Protein AF-A0A965UY76-F1 (afdb_monomer)

Mean predicted aligned error: 4.87 Å

Solvent-accessible surface area (backbone atoms only — not comparable to full-atom values): 4532 Å² total; per-residue (Å²): 106,72,70,6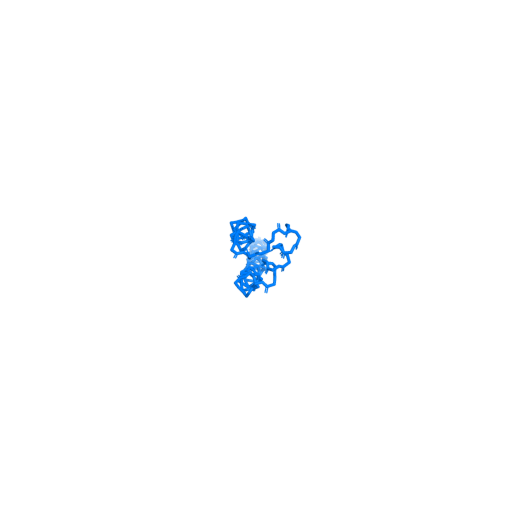2,54,46,51,55,52,52,39,53,55,39,32,71,68,40,88,56,83,52,68,71,56,14,48,52,50,21,66,69,31,66,73,46,48,51,51,50,50,51,51,52,52,52,51,55,52,52,52,50,51,52,52,52,50,53,53,52,52,54,52,52,51,52,50,54,50,53,55,51,50,53,55,52,52,60,62,73,76,110

Foldseek 3Di:
DVLVVVLVVQLVVQLVVDPDDDSVVSNVRSCVPPVSVVSVVVVVVVVVVVVVVVVVVVVVVVVVVVVVVVVVVVVVVVVVVD

pLDDT: mean 94.52, std 8.12, range [53.84, 98.69]

Sequence (82 aa):
MYLEEFRKSKKAILMKQSLETALGAQEREAYAHPEYLDLLLGIKEAVRIEEKLRWDLIAAQARIEIYRTQQANLRAEGKATI

Secondary structure (DSSP, 8-state):
-HHHHHHHHHHHHHHHH---SSHHHHHHHHHHSHHHHHHHHHHHHHHHHHHHHHHHHHHHHHHHHHHHHHHHHHHHHHHH--

Structure (mmCIF, N/CA/C/O backbone):
data_AF-A0A965UY76-F1
#
_entry.id   AF-A0A965UY76-F1
#
loop_
_atom_site.group_PDB
_atom_site.id
_atom_site.type_symbol
_atom_site.label_atom_id
_atom_site.label_alt_id
_atom_site.label_comp_id
_atom_site.label_asym_id
_atom_site.label_entity_id
_atom_site.label_seq_id
_atom_site.pdbx_PDB_ins_code
_atom_site.Cartn_x
_atom_site.Cartn_y
_atom_site.Cartn_z
_atom_site.occupancy
_atom_site.B_iso_or_equiv
_atom_site.auth_seq_id
_atom_site.auth_comp_id
_atom_site.auth_asym_id
_atom_site.auth_atom_id
_atom_site.pdbx_PDB_model_num
ATOM 1 N N . MET A 1 1 ? -1.618 7.417 -2.810 1.00 71.06 1 MET A N 1
ATOM 2 C CA . MET A 1 1 ? -2.423 8.554 -2.302 1.00 71.06 1 MET A CA 1
ATOM 3 C C . MET A 1 1 ? -3.841 8.167 -1.857 1.00 71.06 1 MET A C 1
ATOM 5 O O . MET A 1 1 ? -4.047 8.093 -0.657 1.00 71.06 1 MET A O 1
ATOM 9 N N . TYR A 1 2 ? -4.824 7.873 -2.729 1.00 86.62 2 TYR A N 1
ATOM 10 C CA . TYR A 1 2 ? -6.218 7.652 -2.263 1.00 86.62 2 TYR A CA 1
ATOM 11 C C . TYR A 1 2 ? -6.383 6.445 -1.317 1.00 86.62 2 TYR A C 1
ATOM 13 O O . TYR A 1 2 ? -7.019 6.560 -0.274 1.00 86.62 2 TYR A O 1
ATOM 21 N N . LEU A 1 3 ? -5.754 5.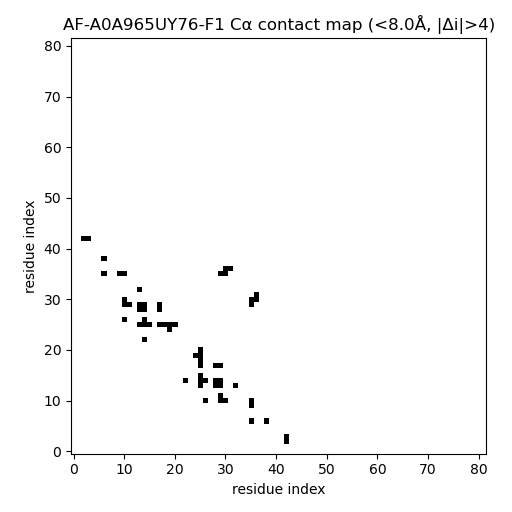305 -1.632 1.00 87.44 3 LEU A N 1
ATOM 22 C CA . LEU A 1 3 ? -5.807 4.105 -0.781 1.00 87.44 3 LEU A CA 1
ATOM 23 C C . LEU A 1 3 ? -5.095 4.292 0.570 1.00 87.44 3 LEU A C 1
ATOM 25 O O . LEU A 1 3 ? -5.522 3.744 1.584 1.00 87.44 3 LEU A O 1
ATOM 29 N N . GLU A 1 4 ? -4.032 5.094 0.604 1.00 86.19 4 GLU A N 1
ATOM 30 C CA . GLU A 1 4 ? -3.283 5.388 1.832 1.00 86.19 4 GLU A CA 1
ATOM 31 C C . GLU A 1 4 ? -4.061 6.321 2.760 1.00 86.19 4 GLU A C 1
ATOM 33 O O . GLU A 1 4 ? -4.049 6.131 3.978 1.00 86.19 4 GLU A O 1
ATOM 38 N N . GLU A 1 5 ? -4.771 7.298 2.192 1.00 93.31 5 GLU A N 1
ATOM 39 C CA . GLU A 1 5 ? -5.681 8.151 2.954 1.00 93.31 5 GLU A CA 1
ATOM 40 C C . GLU A 1 5 ? -6.896 7.356 3.441 1.00 93.31 5 GLU A C 1
ATOM 42 O O . GLU A 1 5 ? -7.241 7.417 4.623 1.00 93.31 5 GLU A O 1
ATOM 47 N N . PHE A 1 6 ? -7.471 6.498 2.591 1.00 95.50 6 PHE A N 1
ATOM 48 C CA . PHE A 1 6 ? -8.560 5.612 2.997 1.00 95.50 6 PHE A CA 1
ATOM 49 C C . PHE A 1 6 ? -8.153 4.659 4.130 1.00 95.50 6 PHE A C 1
ATOM 51 O O . PHE A 1 6 ? -8.960 4.406 5.018 1.00 95.50 6 PHE A O 1
ATOM 58 N N . ARG A 1 7 ? -6.900 4.185 4.188 1.00 96.44 7 ARG A N 1
ATOM 59 C CA . ARG A 1 7 ? -6.394 3.375 5.315 1.00 96.44 7 ARG A CA 1
ATOM 60 C C . ARG A 1 7 ? -6.559 4.078 6.662 1.00 96.44 7 ARG A C 1
ATOM 62 O O . ARG A 1 7 ? -6.916 3.428 7.646 1.00 96.44 7 ARG A O 1
ATOM 69 N N . LYS A 1 8 ? -6.329 5.394 6.720 1.00 96.00 8 LYS A N 1
ATOM 70 C CA . LYS A 1 8 ? -6.536 6.184 7.945 1.00 96.00 8 LYS A CA 1
ATOM 71 C C . LYS A 1 8 ? -8.021 6.229 8.306 1.00 96.00 8 LYS A C 1
ATOM 73 O O . LYS A 1 8 ? -8.377 5.969 9.454 1.00 96.00 8 LYS A O 1
ATOM 78 N N . SER A 1 9 ? -8.887 6.473 7.321 1.00 97.38 9 SER A N 1
ATOM 79 C CA . SER A 1 9 ? -10.341 6.448 7.509 1.00 97.38 9 SER A CA 1
ATOM 80 C C . SER A 1 9 ? -10.840 5.073 7.955 1.00 97.38 9 SER A C 1
ATOM 82 O O . SER A 1 9 ? -11.636 4.990 8.884 1.00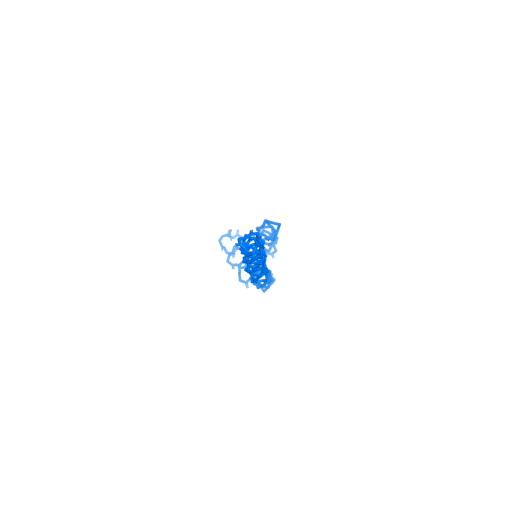 97.38 9 SER A O 1
ATOM 84 N N . LYS A 1 10 ? -10.337 3.984 7.360 1.00 98.06 10 LYS A N 1
ATOM 85 C CA . LYS A 1 10 ? -10.723 2.614 7.706 1.00 98.06 10 LYS A CA 1
ATOM 86 C C . LYS A 1 10 ? -10.362 2.278 9.147 1.00 98.06 10 LYS A C 1
ATOM 88 O O . LYS A 1 10 ? -11.213 1.769 9.867 1.00 98.06 10 LYS A O 1
ATOM 93 N N . LYS A 1 11 ? -9.152 2.637 9.590 1.00 98.00 11 LYS A N 1
ATOM 94 C CA . LYS A 1 11 ? -8.755 2.520 11.000 1.00 98.00 11 LYS A CA 1
ATOM 95 C C . LYS A 1 11 ? -9.741 3.256 11.910 1.00 98.00 11 LYS A C 1
ATOM 97 O O . LYS A 1 11 ? -10.236 2.669 12.859 1.00 98.00 11 LYS A O 1
ATOM 102 N N . ALA A 1 12 ? -10.050 4.518 11.609 1.00 97.88 12 ALA A N 1
ATOM 103 C CA . ALA A 1 12 ? -10.956 5.321 12.430 1.00 97.88 12 ALA A CA 1
ATOM 104 C C . ALA A 1 12 ? -12.381 4.738 12.484 1.00 97.88 12 ALA A C 1
ATOM 106 O O . ALA A 1 12 ? -13.005 4.732 13.543 1.00 97.88 12 ALA A O 1
ATOM 107 N N . ILE A 1 13 ? -12.881 4.208 11.364 1.00 98.19 13 ILE A N 1
ATOM 108 C CA . ILE A 1 13 ? -14.175 3.515 11.301 1.00 98.19 13 ILE A CA 1
ATOM 109 C C . ILE A 1 13 ? -14.174 2.287 12.217 1.00 98.19 13 ILE A C 1
ATOM 111 O O . ILE A 1 13 ? -15.122 2.103 12.973 1.00 98.19 13 ILE A O 1
ATOM 115 N N . LEU A 1 14 ? -13.109 1.484 12.186 1.00 98.25 14 LEU A N 1
ATOM 116 C CA . LEU A 1 14 ? -12.985 0.287 13.020 1.00 98.25 14 LEU A CA 1
ATOM 117 C C . LEU A 1 14 ? -12.813 0.635 14.506 1.00 98.25 14 LEU A C 1
ATOM 119 O O . LEU A 1 14 ? -13.448 0.018 15.352 1.00 98.25 14 LEU A O 1
ATOM 123 N N . MET A 1 15 ? -12.045 1.680 14.833 1.00 98.19 15 MET A N 1
ATOM 124 C CA . MET A 1 15 ? -11.946 2.187 16.209 1.00 98.19 15 MET A CA 1
ATOM 125 C C . MET A 1 15 ? -13.314 2.621 16.749 1.00 98.19 15 MET A C 1
ATOM 127 O O . MET A 1 15 ? -13.633 2.339 17.896 1.00 98.19 15 MET A O 1
ATOM 131 N N . LYS A 1 16 ? -14.154 3.251 15.914 1.00 97.56 16 LYS A N 1
ATOM 132 C CA . LYS A 1 16 ? -15.527 3.637 16.281 1.00 97.56 16 LYS A CA 1
ATOM 133 C C . LYS A 1 16 ? -16.446 2.431 16.532 1.00 97.56 16 LYS A C 1
ATOM 135 O O . LYS A 1 16 ? -17.442 2.575 17.234 1.00 97.56 16 LYS A O 1
ATOM 140 N N . GLN A 1 17 ? -16.156 1.281 15.928 1.00 96.94 17 GLN A N 1
ATOM 141 C CA . GLN A 1 17 ? -16.929 0.045 16.097 1.00 96.94 17 GLN A CA 1
ATOM 142 C C . GLN A 1 17 ? -16.483 -0.783 17.309 1.00 96.94 17 GLN A C 1
ATOM 144 O O . GLN A 1 17 ? -17.229 -1.659 17.742 1.00 96.94 17 GLN A O 1
ATOM 149 N N . SER A 1 18 ? -15.290 -0.519 17.846 1.00 96.25 18 SER A N 1
ATOM 150 C CA . SER A 1 18 ? -14.780 -1.186 19.042 1.00 96.25 18 SER A CA 1
ATOM 151 C C . SER A 1 18 ? -15.672 -0.900 20.256 1.00 96.25 18 SER A C 1
ATOM 153 O O . SER A 1 18 ? -16.171 0.213 20.433 1.00 96.25 18 SER A O 1
ATOM 155 N N . LEU A 1 19 ? -15.864 -1.916 21.100 1.00 96.44 19 LEU A N 1
ATOM 156 C CA . LEU A 1 19 ? -16.580 -1.792 22.377 1.00 96.44 19 LEU A CA 1
ATOM 157 C C . LEU A 1 19 ? -15.665 -1.311 23.514 1.00 96.44 19 LEU A C 1
ATOM 159 O O . LEU A 1 19 ? -16.133 -1.052 24.623 1.00 96.44 19 LEU A O 1
ATOM 163 N N . GLU A 1 20 ? -14.366 -1.197 23.245 1.00 96.31 20 GLU A N 1
ATOM 164 C CA . GLU A 1 20 ? -13.374 -0.727 24.200 1.00 96.31 20 GLU A CA 1
ATOM 165 C C . GLU A 1 20 ? -13.507 0.778 24.442 1.00 96.31 20 GLU A C 1
ATOM 167 O O . GLU A 1 20 ? -13.838 1.555 23.547 1.00 96.31 20 GLU A O 1
ATOM 172 N N . THR A 1 21 ? -13.201 1.225 25.657 1.00 93.81 21 THR A N 1
ATOM 173 C CA . THR A 1 21 ? -13.264 2.652 26.025 1.00 93.81 21 THR A CA 1
ATOM 174 C C . THR A 1 21 ? -11.904 3.336 25.936 1.00 93.81 21 THR A C 1
ATOM 176 O O . THR A 1 21 ? -11.815 4.523 25.621 1.00 93.81 21 THR A O 1
ATOM 179 N N . ALA A 1 22 ? -10.826 2.591 26.189 1.00 97.50 22 ALA A N 1
ATOM 180 C CA . ALA A 1 22 ? -9.471 3.101 26.088 1.00 97.50 22 ALA A CA 1
ATOM 181 C C . ALA A 1 22 ? -9.052 3.214 24.616 1.00 97.50 22 ALA A C 1
ATOM 183 O O . ALA A 1 22 ? -9.052 2.224 23.885 1.00 97.50 22 ALA A O 1
ATOM 184 N N . LEU A 1 23 ? -8.602 4.401 24.198 1.00 96.69 23 LEU A N 1
ATOM 185 C CA . LEU A 1 23 ? -8.174 4.661 22.815 1.00 96.69 23 LEU A CA 1
ATOM 186 C C . LEU A 1 23 ? -7.120 3.662 22.311 1.00 96.69 23 LEU A C 1
ATOM 188 O O . LEU A 1 23 ? -7.197 3.213 21.171 1.00 96.69 23 LEU A O 1
ATOM 192 N N . GLY A 1 24 ? -6.165 3.274 23.163 1.00 97.62 24 GLY A N 1
ATOM 193 C CA . GLY A 1 24 ? -5.140 2.290 22.799 1.00 97.62 24 GLY A CA 1
ATOM 194 C C . GLY A 1 24 ? -5.699 0.882 22.564 1.00 97.62 24 GLY A C 1
ATOM 195 O O . GLY A 1 24 ? -5.200 0.157 21.704 1.00 97.62 24 GLY A O 1
ATOM 196 N N . ALA A 1 25 ? -6.759 0.499 23.282 1.00 97.69 25 ALA A N 1
ATOM 197 C CA . ALA A 1 25 ? -7.430 -0.782 23.080 1.00 97.69 25 ALA A CA 1
ATOM 198 C C . ALA A 1 25 ? -8.238 -0.779 21.770 1.00 97.69 25 ALA A C 1
ATOM 200 O O . ALA A 1 25 ? -8.075 -1.701 20.969 1.00 97.69 25 ALA A O 1
ATOM 201 N N . GLN A 1 26 ? -8.978 0.304 21.492 1.00 98.19 26 GLN A N 1
ATOM 202 C CA . GLN A 1 26 ? -9.674 0.508 20.212 1.00 98.19 26 GLN A CA 1
ATOM 203 C C . GLN A 1 26 ? -8.705 0.474 19.021 1.00 98.19 26 GLN A C 1
ATOM 205 O O . GLN A 1 26 ? -8.985 -0.131 17.988 1.00 98.19 26 GLN A O 1
ATOM 210 N N . GLU A 1 27 ? -7.545 1.124 19.153 1.00 97.88 27 GLU A N 1
ATOM 211 C CA . GLU A 1 27 ? -6.519 1.158 18.111 1.00 97.88 27 GLU A CA 1
ATOM 212 C C . GLU A 1 27 ? -5.935 -0.233 17.833 1.00 97.88 27 GLU A C 1
ATOM 214 O O . GLU A 1 27 ? -5.815 -0.628 16.671 1.00 97.88 27 GLU A O 1
ATOM 219 N N . ARG A 1 28 ? -5.611 -0.993 18.886 1.00 97.94 28 ARG A N 1
ATOM 220 C CA . ARG A 1 28 ? -5.124 -2.371 18.761 1.00 97.94 28 ARG A CA 1
ATOM 221 C C . ARG A 1 28 ? -6.134 -3.254 18.027 1.00 97.94 28 ARG A C 1
ATOM 223 O O . ARG A 1 28 ? -5.739 -3.994 17.128 1.00 97.94 28 ARG A O 1
ATOM 230 N N . GLU A 1 29 ? -7.413 -3.170 18.389 1.00 97.94 29 GLU A N 1
ATOM 231 C CA . GLU A 1 29 ? -8.476 -3.928 17.719 1.00 97.94 29 GLU A CA 1
ATOM 232 C C . GLU A 1 29 ? -8.627 -3.530 16.252 1.00 97.94 29 GLU A C 1
ATOM 234 O O . GLU A 1 29 ? -8.671 -4.400 15.385 1.00 97.94 29 GLU A O 1
ATOM 239 N N . ALA A 1 30 ? -8.624 -2.229 15.952 1.00 98.31 30 ALA A N 1
ATOM 240 C CA . ALA A 1 30 ? -8.728 -1.739 14.583 1.00 98.31 30 ALA A CA 1
ATOM 241 C C . ALA A 1 30 ? -7.582 -2.239 13.691 1.00 98.31 30 ALA A C 1
ATOM 243 O O . ALA A 1 30 ? -7.825 -2.614 12.546 1.00 98.31 30 ALA A O 1
ATOM 244 N N . TYR A 1 31 ? -6.345 -2.278 14.201 1.00 98.12 31 TYR A N 1
ATOM 245 C CA . TYR A 1 31 ? -5.206 -2.809 13.446 1.00 98.12 31 TYR A CA 1
ATOM 246 C C . TYR A 1 31 ? -5.250 -4.327 13.260 1.00 98.12 31 TYR A C 1
ATOM 248 O O . TYR A 1 31 ? -4.784 -4.823 12.236 1.00 98.12 31 TYR A O 1
ATOM 256 N N . ALA A 1 32 ? -5.789 -5.057 14.237 1.00 97.69 32 ALA A N 1
ATOM 257 C CA . ALA A 1 32 ? -5.933 -6.507 14.166 1.00 97.69 32 ALA A CA 1
ATOM 258 C C 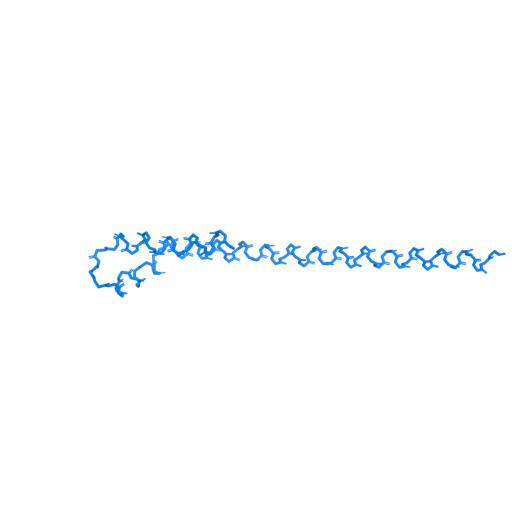. ALA A 1 32 ? -7.172 -6.954 13.368 1.00 97.69 32 ALA A C 1
ATOM 260 O O . ALA A 1 32 ? -7.306 -8.139 13.065 1.00 97.69 32 ALA A O 1
ATOM 261 N N . HIS A 1 33 ? -8.079 -6.033 13.034 1.00 98.31 33 HIS A N 1
ATOM 262 C CA . HIS A 1 33 ? -9.335 -6.359 12.374 1.00 98.31 33 HIS A CA 1
ATOM 263 C C . HIS A 1 33 ? -9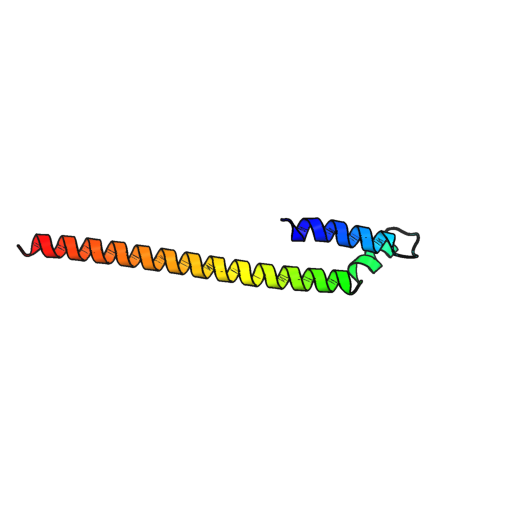.101 -6.968 10.977 1.00 98.31 33 HIS A C 1
ATOM 265 O O . HIS A 1 33 ? -8.343 -6.388 10.191 1.00 98.31 33 HIS A O 1
ATOM 271 N N . PRO A 1 34 ? -9.799 -8.061 10.604 1.00 98.25 34 PRO A N 1
ATOM 272 C CA . PRO A 1 34 ? -9.634 -8.713 9.301 1.00 98.25 34 PRO A CA 1
ATOM 273 C C . PRO A 1 34 ? -9.739 -7.745 8.117 1.00 98.25 34 PRO A C 1
ATOM 275 O O . PRO A 1 34 ? -8.845 -7.688 7.284 1.00 98.25 34 PRO A O 1
ATOM 278 N N . GLU A 1 35 ? -10.752 -6.874 8.108 1.00 97.44 35 GLU A N 1
ATOM 279 C CA . GLU A 1 35 ? -10.917 -5.882 7.033 1.00 97.44 35 GLU A CA 1
ATOM 280 C C . GLU A 1 35 ? -9.771 -4.858 6.933 1.00 97.44 35 GLU A C 1
ATOM 282 O O . GLU A 1 35 ? -9.540 -4.289 5.865 1.00 97.44 35 GLU A O 1
ATOM 287 N N . TYR A 1 36 ? -9.061 -4.577 8.033 1.00 98.00 36 TYR A N 1
ATOM 288 C CA . TYR A 1 36 ? -7.875 -3.721 7.988 1.00 98.00 36 TYR A CA 1
ATOM 289 C C . TYR A 1 36 ? -6.699 -4.459 7.345 1.00 98.00 36 TYR A C 1
ATOM 291 O O . TYR A 1 36 ? -5.994 -3.892 6.511 1.00 98.00 36 TYR A O 1
ATOM 299 N N . LEU A 1 37 ? -6.517 -5.735 7.691 1.00 98.12 37 LEU A N 1
ATOM 300 C CA . LEU A 1 37 ? -5.490 -6.594 7.104 1.00 98.12 37 LEU A CA 1
ATOM 301 C C . LEU A 1 37 ? -5.736 -6.821 5.606 1.00 98.12 37 LEU A C 1
ATOM 303 O O . LEU A 1 37 ? -4.806 -6.680 4.812 1.00 98.12 37 LEU A O 1
ATOM 307 N N . ASP A 1 38 ? -6.983 -7.067 5.205 1.00 97.50 38 ASP A N 1
ATOM 308 C CA . ASP A 1 38 ? -7.370 -7.220 3.799 1.00 97.50 38 ASP A CA 1
ATOM 309 C C . ASP A 1 38 ? -7.089 -5.948 2.993 1.00 97.50 38 ASP A C 1
ATOM 311 O O . ASP A 1 38 ? -6.554 -6.010 1.883 1.00 97.50 38 ASP A O 1
ATOM 315 N N . LEU A 1 39 ? -7.362 -4.772 3.572 1.00 96.75 39 LEU A N 1
ATOM 316 C CA . LEU A 1 39 ? -6.996 -3.499 2.955 1.00 96.75 39 LEU A CA 1
ATOM 317 C C . LEU A 1 39 ? -5.478 -3.392 2.734 1.00 96.75 39 LEU A C 1
ATOM 319 O O . LEU A 1 39 ? -5.046 -2.952 1.668 1.00 96.75 39 LEU A O 1
ATOM 323 N N . LEU A 1 40 ? -4.657 -3.799 3.708 1.00 97.06 40 LEU A N 1
ATOM 324 C CA . LEU A 1 40 ? -3.198 -3.785 3.561 1.00 97.06 40 LEU A CA 1
ATOM 325 C C . LEU A 1 40 ? -2.716 -4.744 2.467 1.00 97.06 40 LEU A C 1
ATOM 327 O O . LEU A 1 40 ? -1.808 -4.391 1.712 1.00 97.06 40 LEU A O 1
ATOM 331 N N . LEU A 1 41 ? -3.325 -5.926 2.348 1.00 97.12 41 LEU A N 1
ATOM 332 C CA . LEU A 1 41 ? -3.023 -6.873 1.273 1.00 97.12 41 LEU A CA 1
ATOM 333 C C . LEU A 1 41 ? -3.387 -6.297 -0.100 1.00 97.12 41 LEU A C 1
ATOM 335 O O . LEU A 1 41 ? -2.584 -6.389 -1.030 1.00 97.12 41 LEU A O 1
ATOM 339 N N . GLY A 1 42 ? -4.540 -5.635 -0.209 1.00 95.75 42 GLY A N 1
ATOM 340 C CA . GLY A 1 42 ? -4.943 -4.933 -1.428 1.00 95.75 42 GLY A CA 1
ATOM 341 C C . GLY A 1 42 ? -3.967 -3.819 -1.814 1.00 95.75 42 GLY A C 1
ATOM 342 O O . GLY A 1 42 ? -3.555 -3.730 -2.970 1.00 95.75 42 GLY A O 1
ATOM 343 N N . ILE A 1 43 ? -3.529 -3.007 -0.844 1.00 96.12 43 ILE A N 1
ATOM 344 C CA . ILE A 1 43 ? -2.521 -1.958 -1.070 1.00 96.12 43 I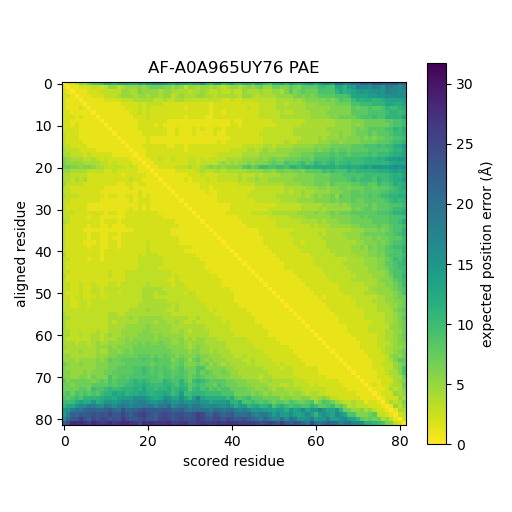LE A CA 1
ATOM 345 C C . ILE A 1 43 ? -1.192 -2.570 -1.524 1.00 96.12 43 ILE A C 1
ATOM 347 O O . ILE A 1 43 ? -0.597 -2.088 -2.486 1.00 96.12 43 ILE A O 1
ATOM 351 N N . LYS A 1 44 ? -0.735 -3.645 -0.871 1.00 96.56 44 LYS A N 1
ATOM 352 C CA . LYS A 1 44 ? 0.498 -4.350 -1.246 1.00 96.56 44 LYS A CA 1
ATOM 353 C C . LYS A 1 44 ? 0.453 -4.818 -2.701 1.00 96.56 44 LYS A C 1
ATOM 355 O O . LYS A 1 44 ? 1.425 -4.631 -3.430 1.00 96.56 44 LYS A O 1
ATOM 360 N N . GLU A 1 45 ? -0.656 -5.421 -3.118 1.00 97.00 45 GLU A N 1
ATOM 361 C CA . GLU A 1 45 ? -0.809 -5.924 -4.481 1.00 97.00 45 GLU A CA 1
ATOM 362 C C . GLU A 1 45 ? -0.875 -4.790 -5.510 1.00 97.00 45 GLU A C 1
ATOM 364 O O . GLU A 1 45 ? -0.217 -4.862 -6.548 1.00 97.00 45 GLU A O 1
ATOM 369 N N . ALA A 1 46 ? -1.584 -3.703 -5.193 1.00 95.50 46 ALA A N 1
ATOM 370 C CA . ALA A 1 46 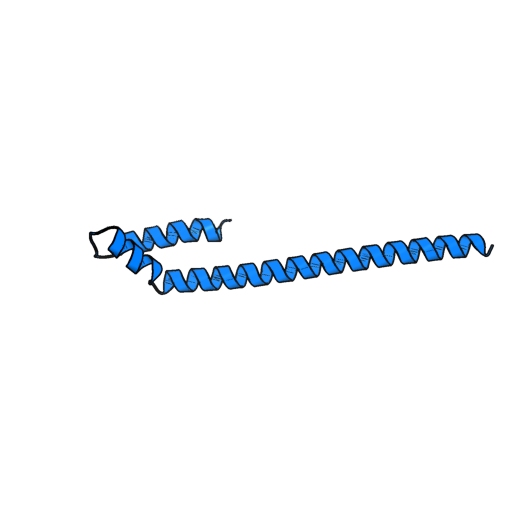? -1.625 -2.516 -6.041 1.00 95.50 46 ALA A CA 1
ATOM 371 C C . ALA A 1 46 ? -0.222 -1.922 -6.263 1.00 95.50 46 ALA A C 1
ATOM 373 O O . ALA A 1 46 ? 0.161 -1.676 -7.406 1.00 95.50 46 ALA A O 1
ATOM 374 N N . VAL A 1 47 ? 0.572 -1.776 -5.195 1.00 96.06 47 VAL A N 1
ATOM 375 C CA . VAL A 1 47 ? 1.959 -1.280 -5.274 1.00 96.06 47 VAL A CA 1
ATOM 376 C C . VAL A 1 47 ? 2.839 -2.226 -6.090 1.00 96.06 47 VAL A C 1
ATOM 378 O O . VAL A 1 47 ? 3.627 -1.785 -6.922 1.00 96.06 47 VAL A O 1
ATOM 381 N N . ARG A 1 48 ? 2.691 -3.544 -5.911 1.00 97.56 48 ARG A N 1
ATOM 382 C CA . ARG A 1 48 ? 3.441 -4.538 -6.693 1.00 97.56 48 ARG A CA 1
ATOM 383 C C . ARG A 1 48 ? 3.178 -4.392 -8.197 1.00 97.56 48 ARG A C 1
ATOM 385 O O . ARG A 1 48 ? 4.105 -4.513 -8.999 1.00 97.56 48 ARG A O 1
ATOM 392 N N . ILE A 1 49 ? 1.922 -4.163 -8.581 1.00 97.50 49 ILE A N 1
ATOM 393 C CA . ILE A 1 49 ? 1.527 -3.953 -9.979 1.00 97.50 49 ILE A CA 1
ATOM 394 C C . ILE A 1 49 ? 2.084 -2.625 -10.499 1.00 97.50 49 ILE A C 1
ATOM 396 O O . ILE A 1 49 ? 2.662 -2.604 -11.585 1.00 97.50 49 ILE A O 1
ATOM 400 N N . GLU A 1 50 ? 1.946 -1.547 -9.727 1.00 96.81 50 GLU A N 1
ATOM 401 C CA . GLU A 1 50 ? 2.476 -0.224 -10.070 1.00 96.81 50 GLU A CA 1
ATOM 402 C C . GLU A 1 50 ? 3.986 -0.276 -10.338 1.00 96.81 50 GLU A C 1
ATOM 404 O O . GLU A 1 50 ? 4.441 0.161 -11.395 1.00 96.81 50 GLU A O 1
ATOM 409 N N . GLU A 1 51 ? 4.754 -0.894 -9.439 1.00 98.31 51 GLU A N 1
ATOM 410 C CA . GLU A 1 51 ? 6.202 -1.044 -9.588 1.00 98.31 51 GLU A CA 1
ATOM 411 C C . GLU A 1 51 ? 6.565 -1.860 -10.830 1.00 98.31 51 GLU A C 1
ATOM 413 O O . GLU A 1 51 ? 7.423 -1.454 -11.614 1.00 98.31 51 GLU A O 1
ATOM 418 N N . LYS A 1 52 ? 5.872 -2.979 -11.081 1.00 98.44 52 LYS A N 1
ATOM 419 C CA . LYS A 1 52 ? 6.095 -3.761 -12.305 1.00 98.44 52 LYS A CA 1
ATOM 420 C C . LYS A 1 52 ? 5.871 -2.906 -13.556 1.00 98.44 52 LYS A C 1
ATOM 422 O O . LYS A 1 52 ? 6.715 -2.901 -14.449 1.00 98.44 52 LYS A O 1
ATOM 427 N N . LEU A 1 53 ? 4.751 -2.186 -13.620 1.00 98.62 53 LEU A N 1
ATOM 428 C CA . LEU A 1 53 ? 4.413 -1.339 -14.767 1.00 98.62 53 LEU A CA 1
ATOM 429 C C . LEU A 1 53 ? 5.429 -0.209 -14.960 1.00 98.62 53 LEU A C 1
ATOM 431 O O . LEU A 1 53 ? 5.788 0.106 -16.095 1.00 98.62 53 LEU A O 1
ATOM 435 N N . ARG A 1 54 ? 5.938 0.363 -13.865 1.00 98.50 54 ARG A N 1
ATOM 436 C CA . ARG A 1 54 ? 7.007 1.362 -13.899 1.00 98.50 54 ARG A CA 1
ATOM 437 C C . ARG A 1 54 ? 8.272 0.806 -14.553 1.00 98.50 54 ARG A C 1
ATOM 439 O O . ARG A 1 54 ? 8.824 1.450 -15.445 1.00 98.50 54 ARG A O 1
ATOM 446 N N . TRP A 1 55 ? 8.718 -0.384 -14.154 1.00 98.56 55 TRP A N 1
ATOM 447 C CA . TRP A 1 55 ? 9.902 -1.017 -14.743 1.00 98.56 55 TRP A CA 1
ATOM 448 C C . TRP A 1 55 ? 9.689 -1.424 -16.201 1.00 98.56 55 TRP A C 1
ATOM 450 O O . TRP A 1 55 ? 10.579 -1.214 -17.027 1.00 98.56 55 TRP A O 1
ATOM 460 N N . ASP A 1 56 ? 8.500 -1.921 -16.545 1.00 98.69 56 ASP A N 1
ATOM 461 C CA . ASP A 1 56 ? 8.138 -2.236 -17.929 1.00 98.69 56 ASP A CA 1
ATOM 462 C C . ASP A 1 56 ? 8.188 -0.981 -18.822 1.00 98.69 56 ASP A C 1
ATOM 464 O O . ASP A 1 56 ? 8.726 -1.031 -19.934 1.00 98.69 56 ASP A O 1
ATOM 468 N N . LEU A 1 57 ? 7.687 0.157 -18.322 1.00 98.62 57 LEU A N 1
ATOM 469 C CA . LEU A 1 57 ? 7.743 1.449 -19.008 1.00 98.62 57 LEU A CA 1
ATOM 470 C C . LEU A 1 57 ? 9.188 1.921 -19.211 1.00 98.62 57 LEU A C 1
ATOM 472 O O . LEU A 1 57 ? 9.549 2.299 -20.326 1.00 98.62 57 LEU A O 1
ATOM 476 N N . ILE A 1 58 ? 10.023 1.862 -18.169 1.00 98.62 58 ILE A N 1
ATOM 477 C CA . ILE A 1 58 ? 11.447 2.232 -18.249 1.00 98.62 58 ILE A CA 1
ATOM 478 C C . ILE A 1 58 ? 12.164 1.364 -19.289 1.00 98.62 58 ILE A C 1
ATOM 480 O O . ILE A 1 58 ? 12.889 1.876 -20.143 1.00 98.62 58 ILE A O 1
ATOM 484 N N . ALA A 1 59 ? 11.926 0.051 -19.274 1.00 98.50 59 ALA A N 1
ATOM 485 C CA . ALA A 1 59 ? 12.516 -0.863 -20.242 1.00 98.50 59 ALA A CA 1
ATOM 486 C C . ALA A 1 59 ? 12.048 -0.562 -21.677 1.00 98.50 59 ALA A C 1
ATOM 488 O O . ALA A 1 59 ? 12.844 -0.626 -22.615 1.00 98.50 59 ALA A O 1
ATOM 489 N N . ALA A 1 60 ? 10.771 -0.215 -21.868 1.00 98.56 60 ALA A N 1
ATOM 490 C CA . ALA A 1 60 ? 10.249 0.187 -23.171 1.00 98.56 60 ALA A CA 1
ATOM 491 C C . ALA A 1 60 ? 10.903 1.481 -23.675 1.00 98.56 60 ALA A C 1
ATOM 493 O O . ALA A 1 60 ? 11.324 1.533 -24.830 1.00 98.56 60 ALA A O 1
ATOM 494 N N . GLN A 1 61 ? 11.055 2.485 -22.809 1.00 98.62 61 GLN A N 1
ATOM 495 C CA . GLN A 1 61 ? 11.750 3.731 -23.137 1.00 98.62 61 GLN A CA 1
ATOM 496 C C . GLN A 1 61 ? 13.211 3.475 -23.529 1.00 98.62 61 GLN A C 1
ATOM 498 O O . GLN A 1 61 ? 13.649 3.947 -24.574 1.00 98.62 61 GLN A O 1
ATOM 503 N N . ALA A 1 62 ? 13.937 2.649 -22.768 1.00 98.56 62 ALA A N 1
ATOM 504 C CA . ALA A 1 62 ? 15.319 2.291 -23.085 1.00 98.56 62 ALA A CA 1
ATOM 505 C C . ALA A 1 62 ? 15.448 1.583 -24.446 1.00 98.56 62 ALA A C 1
ATOM 507 O O . ALA A 1 62 ? 16.343 1.898 -25.228 1.00 98.56 62 ALA A O 1
ATOM 508 N N . ARG A 1 63 ? 14.525 0.666 -24.774 1.00 98.38 63 ARG A N 1
ATOM 509 C CA . ARG A 1 63 ? 14.492 0.009 -26.094 1.00 98.38 63 ARG A CA 1
ATOM 510 C C . ARG A 1 63 ? 14.275 1.004 -27.235 1.00 98.38 63 ARG A C 1
ATOM 512 O O . ARG A 1 63 ? 14.925 0.883 -28.271 1.00 98.38 63 ARG A O 1
ATOM 519 N N . ILE A 1 64 ? 13.388 1.983 -27.049 1.00 98.38 64 ILE A N 1
ATOM 520 C CA . ILE A 1 64 ? 13.143 3.044 -28.038 1.00 98.38 64 ILE A CA 1
ATOM 521 C C . ILE A 1 64 ? 14.410 3.884 -28.235 1.00 98.38 64 ILE A C 1
ATOM 523 O O . ILE A 1 64 ? 14.776 4.151 -29.378 1.00 98.38 64 ILE A O 1
ATOM 527 N N . GLU A 1 65 ? 15.103 4.264 -27.160 1.00 98.38 65 GLU A N 1
ATOM 528 C CA . GLU A 1 65 ? 16.353 5.028 -27.263 1.00 98.38 65 GLU A CA 1
ATOM 529 C C . GLU A 1 65 ? 17.448 4.255 -28.005 1.00 98.38 65 GLU A C 1
ATOM 531 O O . GLU A 1 65 ? 18.041 4.785 -28.943 1.00 98.38 65 GLU A O 1
ATOM 536 N N . ILE A 1 66 ? 17.638 2.969 -27.691 1.00 98.00 66 ILE A N 1
ATOM 537 C CA . ILE A 1 66 ? 18.577 2.104 -28.424 1.00 98.00 66 ILE A CA 1
ATOM 538 C C . ILE A 1 66 ? 18.243 2.089 -29.920 1.00 98.00 66 ILE A C 1
ATOM 540 O O . ILE A 1 66 ? 19.132 2.273 -30.755 1.00 98.00 66 ILE A O 1
ATOM 544 N N . TYR A 1 67 ? 16.966 1.912 -30.272 1.00 97.75 67 TYR A N 1
ATOM 545 C CA . TYR A 1 67 ? 16.537 1.911 -31.668 1.00 97.75 67 TYR A CA 1
ATOM 546 C C . TYR A 1 67 ? 16.823 3.252 -32.359 1.00 97.75 67 TYR A C 1
ATOM 548 O O . TYR A 1 67 ? 17.345 3.275 -33.474 1.00 97.75 67 TYR A O 1
ATOM 556 N N . ARG A 1 68 ? 16.544 4.382 -31.696 1.00 97.19 68 ARG A N 1
ATOM 557 C CA . ARG A 1 68 ? 16.844 5.724 -32.224 1.00 97.19 68 ARG A CA 1
ATOM 558 C C . ARG A 1 68 ? 18.333 5.895 -32.516 1.00 97.19 68 ARG A C 1
ATOM 560 O O . ARG A 1 68 ? 18.674 6.383 -33.595 1.00 97.19 68 ARG A O 1
ATOM 567 N N . THR A 1 69 ? 19.201 5.459 -31.604 1.00 97.31 69 THR A N 1
ATOM 568 C CA . THR A 1 69 ? 20.657 5.497 -31.789 1.00 97.31 69 THR A CA 1
ATOM 569 C C . THR A 1 69 ? 21.099 4.616 -32.955 1.00 97.31 69 THR A C 1
ATOM 571 O O . THR A 1 69 ? 21.837 5.082 -33.819 1.00 97.31 69 THR A O 1
ATOM 574 N N . GLN A 1 70 ? 20.604 3.378 -33.046 1.00 96.81 70 GLN A N 1
ATOM 575 C CA . GLN A 1 70 ? 20.931 2.474 -34.155 1.00 96.81 70 GLN A CA 1
ATOM 576 C C . GLN A 1 70 ? 20.540 3.071 -35.512 1.00 96.81 70 GLN A C 1
ATOM 578 O O . GLN A 1 70 ? 21.345 3.084 -36.438 1.00 96.81 70 GLN A O 1
ATOM 583 N N . GLN A 1 71 ? 19.335 3.637 -35.622 1.00 96.25 71 GLN A N 1
ATOM 584 C CA . GLN A 1 71 ? 18.885 4.289 -36.855 1.00 96.25 71 GLN A CA 1
ATOM 585 C C . GLN A 1 71 ? 19.706 5.541 -37.195 1.00 96.25 71 GLN A C 1
ATOM 587 O O . GLN A 1 71 ? 19.934 5.830 -38.369 1.00 96.25 71 GLN A O 1
ATOM 592 N N . ALA A 1 72 ? 20.160 6.299 -36.193 1.00 94.31 72 ALA A N 1
ATOM 593 C CA . ALA A 1 72 ? 21.049 7.435 -36.417 1.00 94.31 72 ALA A CA 1
ATOM 594 C C . ALA A 1 72 ? 22.413 6.991 -36.971 1.00 94.31 72 ALA A C 1
ATOM 596 O O . ALA A 1 72 ? 22.871 7.577 -37.952 1.00 94.31 72 ALA A O 1
ATOM 597 N N . ASN A 1 73 ? 22.999 5.933 -36.405 1.00 93.25 73 ASN A N 1
ATOM 598 C CA . ASN A 1 73 ? 24.269 5.367 -36.864 1.00 93.25 73 ASN A CA 1
ATOM 599 C C . ASN A 1 73 ? 24.164 4.844 -38.303 1.00 93.25 73 ASN A C 1
ATOM 601 O O . ASN A 1 73 ? 24.954 5.250 -39.150 1.00 93.25 73 ASN A O 1
ATOM 605 N N . LEU A 1 74 ? 23.125 4.061 -38.618 1.00 93.69 74 LEU A N 1
ATOM 606 C CA . LEU A 1 74 ? 22.888 3.546 -39.975 1.00 93.69 74 LEU A CA 1
ATOM 607 C C . LEU A 1 74 ? 22.760 4.670 -41.016 1.00 93.69 74 LEU A C 1
ATOM 609 O O . LEU A 1 74 ? 23.292 4.571 -42.121 1.00 93.69 74 LEU A O 1
ATOM 613 N N . ARG A 1 75 ? 22.087 5.779 -40.671 1.00 91.38 75 ARG A N 1
ATOM 614 C 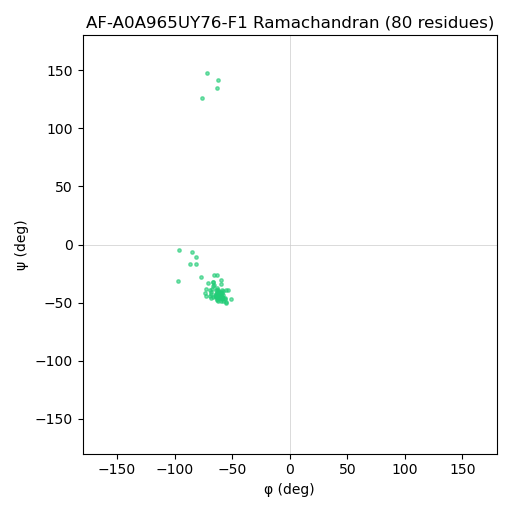CA . ARG A 1 75 ? 22.011 6.957 -41.554 1.00 91.38 75 ARG A CA 1
ATOM 615 C C . ARG A 1 75 ? 23.361 7.643 -41.743 1.00 91.38 75 ARG A C 1
ATOM 617 O O . ARG A 1 75 ? 23.599 8.195 -42.814 1.00 91.38 75 ARG A O 1
ATOM 624 N N . ALA A 1 76 ? 24.205 7.674 -40.714 1.00 90.50 76 ALA A N 1
ATOM 625 C CA . ALA A 1 76 ? 25.539 8.256 -40.810 1.00 90.50 76 ALA A CA 1
ATOM 626 C C . ALA A 1 76 ? 26.456 7.398 -41.698 1.00 90.50 76 ALA A C 1
ATOM 628 O O . ALA A 1 76 ? 27.112 7.934 -42.586 1.00 90.50 76 ALA A O 1
ATOM 629 N N . GLU A 1 77 ? 26.426 6.075 -41.529 1.00 85.94 77 GLU A N 1
ATOM 630 C CA . GLU A 1 77 ? 27.177 5.116 -42.352 1.00 85.94 77 GLU A CA 1
ATOM 631 C C . GLU A 1 77 ? 26.757 5.164 -43.827 1.00 85.94 77 GLU A C 1
ATOM 633 O O . GLU A 1 77 ? 27.604 5.252 -44.718 1.00 85.94 77 GLU A O 1
ATOM 638 N N . GLY A 1 78 ? 25.446 5.204 -44.094 1.00 83.75 78 GLY A N 1
ATOM 639 C CA . GLY A 1 78 ? 24.920 5.344 -45.453 1.00 83.75 78 GLY A CA 1
ATOM 640 C C . GLY A 1 78 ? 25.375 6.628 -46.158 1.00 83.75 78 GLY A C 1
ATOM 641 O O . GLY A 1 78 ? 25.556 6.619 -47.369 1.00 83.75 78 GLY A O 1
ATOM 642 N N . LYS A 1 79 ? 25.616 7.718 -45.415 1.00 71.81 79 LYS A N 1
ATOM 643 C CA . LYS A 1 79 ? 26.1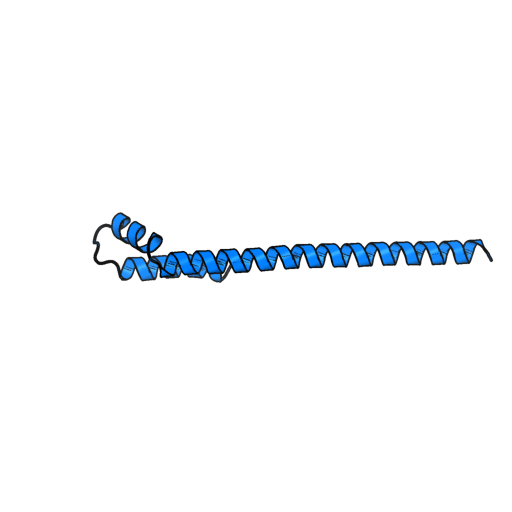71 8.968 -45.965 1.00 71.81 79 LYS A CA 1
ATOM 644 C C . LYS A 1 79 ? 27.677 8.912 -46.224 1.00 71.81 79 LYS A C 1
ATOM 646 O O . LYS A 1 79 ? 28.142 9.653 -47.073 1.00 71.81 79 LYS A O 1
ATOM 651 N N . ALA A 1 80 ? 28.427 8.099 -45.483 1.00 68.50 80 ALA A N 1
ATOM 652 C CA . ALA A 1 80 ? 29.880 7.981 -45.636 1.00 68.50 80 ALA A CA 1
ATOM 653 C C . ALA A 1 80 ? 30.298 7.053 -46.793 1.00 68.50 80 ALA A C 1
ATOM 655 O O . ALA A 1 80 ? 31.452 7.075 -47.206 1.00 68.50 80 ALA A O 1
ATOM 656 N N . THR A 1 81 ? 29.373 6.220 -47.279 1.00 63.56 81 THR A N 1
ATOM 657 C CA . THR A 1 81 ? 29.634 5.192 -48.305 1.00 63.56 81 THR A CA 1
ATOM 658 C C . THR A 1 81 ? 29.280 5.663 -49.729 1.00 63.56 81 THR A C 1
ATOM 660 O O . THR A 1 81 ? 29.535 4.943 -50.691 1.00 63.56 81 THR A O 1
ATOM 663 N N . ILE A 1 82 ? 28.699 6.860 -49.871 1.00 53.84 82 ILE A N 1
ATOM 664 C CA . ILE A 1 82 ? 28.362 7.524 -51.146 1.00 53.84 82 ILE A CA 1
ATOM 665 C C . ILE A 1 82 ? 29.369 8.646 -51.383 1.00 53.84 82 ILE A C 1
ATOM 667 O O . ILE A 1 82 ? 29.829 8.781 -52.538 1.00 53.84 82 ILE A O 1
#

Radius of gyration: 25.84 Å; Cα contacts (8 Å, |Δi|>4): 31; chains: 1; bounding box: 47×18×77 Å